Protein AF-A0A811NYD2-F1 (afdb_monomer)

Organism: NCBI:txid422564

InterPro domains:
  IPR045874 Rust resistance kinase Lr10/LRL2.1-2.5-like [PTHR27009] (75-130)

Nearest PDB structures (foldseek):
  2iml-assembly2_B  TM=5.064E-01  e=3.825E+00  Archaeoglobus fulgidus

Secondary structure (DSSP, 8-state):
-HHHHHHHHHHHHHHHHHHHHHHHHSS--------HHHHHHHTTTTTSEEEEETTEEEEPPPP---S------S-HHHHHHHHHHHHHHHT-SSGGGSPPHHHHHHHHHS-GGG-PPPPPPS-----------------------

Foldseek 3Di:
DVVVVVVVVVVVVVLVVLVVVVVVVVPDPPPDDDDPVVVCQQQVNQPAWPDADPVGTDGHGDDPPDDDDDDDDPDSVLSNVLVVQLVQQCPDPDPVSRDDPVVSVVSVVDGSVPGDHRDDPPPPDDDDDDDDDDDDDDDDDDDDD

Sequence (145 aa):
MFTFLAYTYWKTRITIDAVEKFLRMQQMPVPTRYAYTDIIAITSHFREKLGQGGYGSIYKGLSQEDVGGIGEGVDMHELEKKLCIIGLWCIQMKPHDRPMMSEVIEMLEAGVDGIQMPPRPFFCDDEVDGSDSVSSEFDAIEENE

Structure (mmCIF, N/CA/C/O backbone):
data_AF-A0A811NYD2-F1
#
_entry.id   AF-A0A811NYD2-F1
#
loop_
_atom_site.group_PDB
_atom_site.id
_atom_site.type_symbol
_atom_site.label_atom_id
_atom_site.label_alt_id
_atom_site.label_comp_id
_atom_site.label_asym_id
_atom_site.label_entity_id
_atom_site.label_seq_id
_atom_site.pdbx_PDB_ins_code
_atom_site.Cartn_x
_atom_site.Cartn_y
_atom_site.Cartn_z
_atom_site.occupancy
_atom_site.B_iso_or_equiv
_atom_site.auth_seq_id
_atom_site.auth_comp_id
_atom_site.auth_asym_id
_atom_site.auth_atom_id
_atom_site.pdbx_PDB_model_num
ATOM 1 N N . MET A 1 1 ? -3.921 1.045 39.791 1.00 72.31 1 MET A N 1
ATOM 2 C CA . MET A 1 1 ? -4.408 2.144 38.925 1.00 72.31 1 MET A CA 1
ATOM 3 C C . MET A 1 1 ? -3.270 2.800 38.141 1.00 72.31 1 MET A C 1
ATOM 5 O O . MET A 1 1 ? -3.358 2.834 36.925 1.00 72.31 1 MET A O 1
ATOM 9 N N . PHE A 1 2 ? -2.173 3.228 38.781 1.00 74.81 2 PHE A N 1
ATOM 10 C CA . PHE A 1 2 ? -1.017 3.815 38.077 1.00 74.81 2 PHE A CA 1
ATOM 11 C C . PHE A 1 2 ? -0.277 2.852 37.142 1.00 74.81 2 PHE A C 1
ATOM 13 O O . PHE A 1 2 ? 0.114 3.251 36.056 1.00 74.81 2 PHE A O 1
ATOM 20 N N . THR A 1 3 ? -0.146 1.577 37.511 1.00 71.44 3 THR A N 1
ATOM 21 C CA . THR A 1 3 ? 0.435 0.543 36.636 1.00 71.44 3 THR A CA 1
ATOM 22 C C . THR A 1 3 ? -0.440 0.250 35.420 1.00 71.44 3 THR A C 1
ATOM 24 O O . THR A 1 3 ? 0.083 0.037 34.336 1.00 71.44 3 THR A O 1
ATOM 27 N N . PHE A 1 4 ? -1.766 0.299 35.582 1.00 79.31 4 PHE A N 1
ATOM 28 C CA . PHE A 1 4 ? -2.725 0.161 34.485 1.00 79.31 4 PHE A CA 1
ATOM 29 C C . PHE A 1 4 ? -2.644 1.360 33.535 1.00 79.31 4 PHE A C 1
ATOM 31 O O . PHE A 1 4 ? -2.493 1.154 32.341 1.00 79.31 4 PHE A O 1
ATOM 38 N N . LEU A 1 5 ? -2.625 2.593 34.064 1.00 76.06 5 LEU A N 1
ATOM 39 C CA . LEU A 1 5 ? -2.426 3.809 33.266 1.00 76.06 5 LEU A CA 1
ATOM 40 C C . LEU A 1 5 ? -1.070 3.821 32.549 1.00 76.06 5 LEU A C 1
ATOM 42 O O . LEU A 1 5 ? -1.001 4.184 31.380 1.00 76.06 5 LEU A O 1
ATOM 46 N N . ALA A 1 6 ? -0.000 3.412 33.233 1.00 79.25 6 ALA A N 1
ATOM 47 C CA . ALA A 1 6 ? 1.335 3.316 32.653 1.00 79.25 6 ALA A CA 1
ATOM 48 C C . ALA A 1 6 ? 1.395 2.240 31.562 1.00 79.25 6 ALA A C 1
ATOM 50 O O . ALA A 1 6 ? 1.980 2.477 30.513 1.00 79.25 6 ALA A O 1
ATOM 51 N N . TYR A 1 7 ? 0.739 1.095 31.770 1.00 76.12 7 TYR A N 1
ATOM 52 C CA . TYR A 1 7 ? 0.635 0.031 30.775 1.00 76.12 7 TYR A CA 1
ATOM 53 C C . TYR A 1 7 ? -0.176 0.473 29.554 1.00 76.12 7 TYR A C 1
ATOM 55 O O . TYR A 1 7 ? 0.289 0.309 28.431 1.00 76.12 7 TYR A O 1
ATOM 63 N N . THR A 1 8 ? -1.346 1.090 29.746 1.00 73.12 8 THR A N 1
ATOM 64 C CA . THR A 1 8 ? -2.158 1.610 28.637 1.00 73.12 8 THR A CA 1
ATOM 65 C C . THR A 1 8 ? -1.444 2.735 27.900 1.00 73.12 8 THR A C 1
ATOM 67 O O . THR A 1 8 ? -1.499 2.767 26.681 1.00 73.12 8 THR A O 1
ATOM 70 N N . TYR A 1 9 ? -0.730 3.616 28.607 1.00 72.38 9 TYR A N 1
ATOM 71 C CA . TYR A 1 9 ? 0.057 4.697 28.008 1.00 72.38 9 TYR A CA 1
ATOM 72 C C . TYR A 1 9 ? 1.268 4.175 27.227 1.00 72.38 9 TYR A C 1
ATOM 74 O O . TYR A 1 9 ? 1.565 4.650 26.134 1.00 72.38 9 TYR A O 1
ATOM 82 N N . TRP A 1 10 ? 1.977 3.183 27.767 1.00 66.50 10 TRP A N 1
ATOM 83 C CA . TRP A 1 10 ? 3.136 2.606 27.094 1.00 66.50 10 TRP A CA 1
ATOM 84 C C . TRP A 1 10 ? 2.715 1.777 25.878 1.00 66.50 10 TRP A C 1
ATOM 86 O O . TRP A 1 10 ? 3.319 1.904 24.815 1.00 66.50 10 TRP A O 1
ATOM 96 N N . LYS A 1 11 ? 1.620 1.014 25.998 1.00 67.50 11 LYS A N 1
ATOM 97 C CA . LYS A 1 11 ? 1.021 0.252 24.898 1.00 67.50 11 LYS A CA 1
ATOM 98 C C . LYS A 1 11 ? 0.487 1.160 23.788 1.00 67.50 11 LYS A C 1
ATOM 100 O O . LYS A 1 11 ? 0.727 0.869 22.627 1.00 67.50 11 LYS A O 1
ATOM 105 N N . THR A 1 12 ? -0.173 2.277 24.100 1.00 67.38 12 THR A N 1
ATOM 106 C CA . THR A 1 12 ? -0.616 3.223 23.058 1.00 67.38 12 THR A CA 1
ATOM 107 C C . THR A 1 12 ? 0.550 3.977 22.421 1.00 67.38 12 THR A C 1
ATOM 109 O O . THR A 1 12 ? 0.534 4.212 21.214 1.00 67.38 12 THR A O 1
ATOM 112 N N . ARG A 1 13 ? 1.606 4.318 23.176 1.00 72.50 13 ARG A N 1
ATOM 113 C CA . ARG A 1 13 ? 2.814 4.911 22.577 1.00 72.50 13 ARG A CA 1
ATOM 114 C C . ARG A 1 13 ? 3.541 3.958 21.639 1.00 72.50 13 ARG A C 1
ATOM 116 O O . ARG A 1 13 ? 3.979 4.418 20.592 1.00 72.50 13 ARG A O 1
ATOM 123 N N . ILE A 1 14 ? 3.667 2.674 21.986 1.00 70.50 14 ILE A N 1
ATOM 124 C CA . ILE A 1 14 ? 4.389 1.711 21.141 1.00 70.50 14 ILE A CA 1
ATOM 125 C C . ILE A 1 14 ? 3.677 1.506 19.800 1.00 70.50 14 ILE A C 1
ATOM 127 O O . ILE A 1 14 ? 4.329 1.436 18.765 1.00 70.50 14 ILE A O 1
ATOM 131 N N . THR A 1 15 ? 2.339 1.500 19.799 1.00 72.62 15 THR A N 1
ATOM 132 C CA . THR A 1 15 ? 1.554 1.395 18.565 1.00 72.62 15 THR A CA 1
ATOM 133 C C . THR A 1 15 ? 1.671 2.653 17.714 1.00 72.62 15 THR A C 1
ATOM 135 O O . THR A 1 15 ? 1.850 2.541 16.511 1.00 72.62 15 THR A O 1
ATOM 138 N N . ILE A 1 16 ? 1.620 3.848 18.312 1.00 78.38 16 ILE A N 1
ATOM 139 C CA . ILE A 1 16 ? 1.753 5.110 17.564 1.00 78.38 16 ILE A CA 1
ATOM 140 C C . ILE A 1 16 ? 3.145 5.227 16.929 1.00 78.38 16 ILE A C 1
ATOM 142 O O . ILE A 1 16 ? 3.242 5.615 15.771 1.00 78.38 16 ILE A O 1
ATOM 146 N N . ASP A 1 17 ? 4.201 4.845 17.651 1.00 77.62 17 ASP A N 1
ATOM 147 C CA . ASP A 1 17 ? 5.578 4.838 17.141 1.00 77.62 17 ASP A CA 1
ATOM 148 C C . ASP A 1 17 ? 5.750 3.849 15.975 1.00 77.62 17 ASP A C 1
ATOM 150 O O . ASP A 1 17 ? 6.345 4.182 14.950 1.00 77.62 17 ASP A O 1
ATOM 154 N N . ALA A 1 18 ? 5.134 2.665 16.077 1.00 78.38 18 ALA A N 1
ATOM 155 C CA . ALA A 1 18 ? 5.114 1.679 15.001 1.00 78.38 18 ALA A CA 1
ATOM 156 C C . ALA A 1 18 ? 4.346 2.177 13.761 1.00 78.38 18 ALA A C 1
ATOM 158 O O . ALA A 1 18 ? 4.852 2.053 12.647 1.00 78.38 18 ALA A O 1
ATOM 159 N N . VAL A 1 19 ? 3.170 2.798 13.936 1.00 79.25 19 VAL A N 1
ATOM 160 C CA . VAL A 1 19 ? 2.421 3.415 12.826 1.00 79.25 19 VAL A CA 1
ATOM 161 C C . VAL A 1 19 ? 3.212 4.564 12.205 1.00 79.25 19 VAL A C 1
ATOM 163 O O . VAL A 1 19 ? 3.286 4.656 10.986 1.00 79.25 19 VAL A O 1
ATOM 166 N N . GLU A 1 20 ? 3.834 5.435 13.002 1.00 81.44 20 GLU A N 1
ATOM 167 C CA . GLU A 1 20 ? 4.643 6.541 12.484 1.00 81.44 20 GLU A CA 1
ATOM 168 C C . GLU A 1 20 ? 5.843 6.023 11.682 1.00 81.44 20 GLU A C 1
ATOM 170 O O . GLU A 1 20 ? 6.113 6.513 10.584 1.00 81.44 20 GLU A O 1
ATOM 175 N N . LYS A 1 21 ? 6.537 5.002 12.190 1.00 81.19 21 LYS A N 1
ATOM 176 C CA . LYS A 1 21 ? 7.647 4.350 11.494 1.00 81.19 21 LYS A CA 1
ATOM 177 C C . LYS A 1 21 ? 7.190 3.687 10.196 1.00 81.19 21 LYS A C 1
ATOM 179 O O . LYS A 1 21 ? 7.865 3.852 9.182 1.00 81.19 21 LYS A O 1
ATOM 184 N N . PHE A 1 22 ? 6.038 3.014 10.197 1.00 79.62 22 PHE A N 1
ATOM 185 C CA . PHE A 1 22 ? 5.434 2.469 8.983 1.00 79.62 22 PHE A CA 1
ATOM 186 C C . PHE A 1 22 ? 5.087 3.570 7.986 1.00 79.62 22 PHE A C 1
ATOM 188 O O . PHE A 1 22 ? 5.492 3.492 6.836 1.00 79.62 22 PHE A O 1
ATOM 195 N N . LEU A 1 23 ? 4.412 4.639 8.409 1.00 76.38 23 LEU A N 1
ATOM 196 C CA . LEU A 1 23 ? 4.081 5.762 7.531 1.00 76.38 23 LEU A CA 1
ATOM 197 C C . LEU A 1 23 ? 5.339 6.433 6.969 1.00 76.38 23 LEU A C 1
ATOM 199 O O . LEU A 1 23 ? 5.324 6.867 5.825 1.00 76.38 23 LEU A O 1
ATOM 203 N N . ARG A 1 24 ? 6.438 6.490 7.728 1.00 75.19 24 ARG A N 1
ATOM 204 C CA . ARG A 1 24 ? 7.751 6.945 7.237 1.00 75.19 24 ARG A CA 1
ATOM 205 C C . ARG A 1 24 ? 8.408 5.953 6.279 1.00 75.19 24 ARG A C 1
ATOM 207 O O . ARG A 1 24 ? 9.126 6.381 5.388 1.00 75.19 24 ARG A O 1
ATOM 214 N N . MET A 1 25 ? 8.164 4.656 6.438 1.00 71.00 25 MET A N 1
ATOM 215 C CA . MET A 1 25 ? 8.631 3.621 5.514 1.00 71.00 25 MET A CA 1
ATOM 216 C C . MET A 1 25 ? 7.813 3.608 4.211 1.00 71.00 25 MET A C 1
ATOM 218 O O . MET A 1 25 ? 8.371 3.420 3.136 1.00 71.00 25 MET A O 1
ATOM 222 N N . GLN A 1 26 ? 6.505 3.864 4.305 1.00 67.69 26 GLN A N 1
ATOM 223 C CA . GLN A 1 26 ? 5.561 3.998 3.190 1.00 67.69 26 GLN A CA 1
ATOM 224 C C . GLN A 1 26 ? 5.573 5.385 2.547 1.00 67.69 26 GLN A C 1
ATOM 226 O O . GLN A 1 26 ? 4.935 5.574 1.511 1.00 67.69 26 GLN A O 1
ATOM 231 N N . GLN A 1 27 ? 6.257 6.371 3.143 1.00 66.00 27 GLN A N 1
ATOM 232 C CA . GLN A 1 27 ? 6.567 7.627 2.467 1.00 66.00 27 GLN A CA 1
ATOM 233 C C . GLN A 1 27 ? 7.388 7.258 1.240 1.00 66.00 27 GLN A C 1
ATOM 235 O O . GLN A 1 27 ? 8.587 7.006 1.332 1.00 66.00 27 GLN A O 1
ATOM 240 N N . MET A 1 28 ? 6.674 7.145 0.118 1.00 60.72 28 MET A N 1
ATOM 241 C CA . MET A 1 28 ? 7.192 6.600 -1.119 1.00 60.72 28 MET A CA 1
ATOM 242 C C . MET A 1 28 ? 8.505 7.307 -1.440 1.00 60.72 28 MET A C 1
ATOM 244 O O . MET A 1 28 ? 8.485 8.527 -1.654 1.00 60.72 28 MET A O 1
ATOM 248 N N . PRO A 1 29 ? 9.644 6.593 -1.514 1.00 62.31 29 PRO A N 1
ATOM 249 C CA . PRO A 1 29 ? 10.742 7.126 -2.290 1.00 62.31 29 PRO A CA 1
ATOM 250 C C . PRO A 1 29 ? 10.155 7.382 -3.678 1.00 62.31 29 PRO A C 1
ATOM 252 O O . PRO A 1 29 ? 9.481 6.516 -4.240 1.00 62.31 29 PRO A O 1
ATOM 255 N N . VAL A 1 30 ? 10.308 8.610 -4.179 1.00 64.81 30 VAL A N 1
ATOM 256 C CA . VAL A 1 30 ? 9.877 8.993 -5.531 1.00 64.81 30 VAL A CA 1
ATOM 257 C C . VAL A 1 30 ? 10.218 7.841 -6.480 1.00 64.81 30 VAL A C 1
ATOM 259 O O . VAL A 1 30 ? 11.355 7.362 -6.384 1.00 64.81 30 VAL A O 1
ATOM 262 N N . PRO A 1 31 ? 9.278 7.375 -7.339 1.00 76.75 31 PRO A N 1
ATOM 263 C CA . PRO A 1 31 ? 9.511 6.233 -8.212 1.00 76.75 31 PRO A CA 1
ATOM 264 C C . PRO A 1 31 ? 10.906 6.314 -8.813 1.00 76.75 31 PRO A C 1
ATOM 266 O O . PRO A 1 31 ? 11.250 7.308 -9.461 1.00 76.75 31 PRO A O 1
ATOM 269 N N . THR A 1 32 ? 11.742 5.323 -8.500 1.00 77.06 32 THR A N 1
ATOM 270 C CA . THR A 1 32 ? 13.144 5.370 -8.896 1.00 77.06 32 THR A CA 1
ATOM 271 C C . THR A 1 32 ? 13.197 5.378 -10.414 1.00 77.06 32 THR A C 1
ATOM 273 O O . THR A 1 32 ? 12.668 4.488 -11.081 1.00 77.06 32 THR A O 1
ATOM 276 N N . ARG A 1 33 ? 13.790 6.432 -10.973 1.00 85.19 33 ARG A N 1
ATOM 277 C CA . ARG A 1 33 ? 13.960 6.545 -12.415 1.00 85.19 33 ARG A CA 1
ATOM 278 C C . ARG A 1 33 ? 15.144 5.677 -12.818 1.00 85.19 33 ARG A C 1
ATOM 280 O O . ARG A 1 33 ? 16.286 6.079 -12.630 1.00 85.19 33 ARG A O 1
ATOM 287 N N . TYR A 1 34 ? 14.856 4.508 -13.368 1.00 87.38 34 TYR A N 1
ATOM 288 C CA . TYR A 1 34 ? 15.876 3.629 -13.930 1.00 87.38 34 TYR A CA 1
ATOM 289 C C . TYR A 1 34 ? 16.293 4.109 -15.320 1.00 87.38 34 TYR A C 1
ATOM 291 O O . TYR A 1 34 ? 15.452 4.555 -16.110 1.00 87.38 34 TYR A O 1
ATOM 299 N N . ALA A 1 35 ? 17.586 4.013 -15.628 1.00 93.19 35 ALA A N 1
ATOM 300 C CA . ALA A 1 35 ? 18.033 4.123 -17.007 1.00 93.19 35 ALA A CA 1
ATOM 301 C C . ALA A 1 35 ? 17.596 2.872 -17.784 1.00 93.19 35 ALA A C 1
ATOM 303 O O . ALA A 1 35 ? 17.399 1.796 -17.218 1.00 93.19 35 ALA A O 1
ATOM 304 N N . TYR A 1 36 ? 17.457 2.989 -19.104 1.00 92.69 36 TYR A N 1
ATOM 305 C CA . TYR A 1 36 ? 17.042 1.859 -19.941 1.00 92.69 36 TYR A CA 1
ATOM 306 C C . TYR A 1 36 ? 18.022 0.675 -19.866 1.00 92.69 36 TYR A C 1
ATOM 308 O O . TYR A 1 36 ? 17.601 -0.480 -19.872 1.00 92.69 36 TYR A O 1
ATOM 316 N N . THR A 1 37 ? 19.316 0.962 -19.706 1.00 93.31 37 THR A N 1
ATOM 317 C CA . THR A 1 37 ? 20.373 -0.034 -19.473 1.00 93.31 37 THR A CA 1
ATOM 318 C C . THR A 1 37 ? 20.116 -0.867 -18.223 1.00 93.31 37 THR A C 1
ATOM 320 O O . THR A 1 37 ? 20.276 -2.085 -18.255 1.00 93.31 37 THR A O 1
ATOM 323 N N . ASP A 1 38 ? 19.654 -0.228 -17.148 1.00 94.00 38 ASP A N 1
ATOM 324 C CA . ASP A 1 38 ? 19.367 -0.896 -15.881 1.00 94.00 38 ASP A CA 1
ATOM 325 C C . ASP A 1 38 ? 18.151 -1.808 -16.039 1.00 94.00 38 ASP A C 1
ATOM 327 O O . ASP A 1 38 ? 18.180 -2.959 -15.615 1.00 94.00 38 ASP A O 1
ATOM 331 N N . ILE A 1 39 ? 17.106 -1.322 -16.723 1.00 92.75 39 ILE A N 1
ATOM 332 C CA . ILE A 1 39 ? 15.879 -2.085 -16.995 1.00 92.75 39 ILE A CA 1
ATOM 333 C C . ILE A 1 39 ? 16.187 -3.316 -17.857 1.00 92.75 39 ILE A C 1
ATOM 335 O O . ILE A 1 39 ? 15.687 -4.410 -17.593 1.00 92.75 39 ILE A O 1
ATOM 339 N N . ILE A 1 40 ? 17.038 -3.171 -18.873 1.00 93.12 40 ILE A N 1
ATOM 340 C CA . ILE A 1 40 ? 17.505 -4.299 -19.683 1.00 93.12 40 ILE A CA 1
ATOM 341 C C . ILE A 1 40 ? 18.262 -5.311 -18.821 1.00 93.12 40 ILE A C 1
ATOM 343 O O . ILE A 1 40 ? 18.003 -6.511 -18.930 1.00 93.12 40 ILE A O 1
ATOM 347 N N . ALA A 1 41 ? 19.179 -4.844 -17.972 1.00 94.00 41 ALA A N 1
ATOM 348 C CA . ALA A 1 41 ? 19.993 -5.715 -17.136 1.00 94.00 41 ALA A CA 1
ATOM 349 C C . ALA A 1 41 ? 19.125 -6.519 -16.157 1.00 94.00 41 ALA A C 1
ATOM 351 O O . ALA A 1 41 ? 19.237 -7.744 -16.101 1.00 94.00 41 ALA A O 1
ATOM 352 N N . ILE A 1 42 ? 18.198 -5.862 -15.451 1.00 93.19 42 ILE A N 1
ATOM 353 C CA . ILE A 1 42 ? 17.314 -6.539 -14.492 1.00 93.19 42 ILE A CA 1
ATOM 354 C C . ILE A 1 42 ? 16.318 -7.475 -15.185 1.00 93.19 42 ILE A C 1
ATOM 356 O O . ILE A 1 42 ? 15.989 -8.508 -14.618 1.00 93.19 42 ILE A O 1
ATOM 360 N N . THR A 1 43 ? 15.858 -7.175 -16.405 1.00 95.00 43 THR A N 1
ATOM 361 C CA . THR A 1 43 ? 14.910 -8.037 -17.146 1.00 95.00 43 THR A CA 1
ATOM 362 C C . THR A 1 43 ? 15.589 -9.090 -18.021 1.00 95.00 43 THR A C 1
ATOM 364 O O . THR A 1 43 ? 14.914 -9.808 -18.764 1.00 95.00 43 THR A O 1
ATOM 367 N N . SER A 1 44 ? 16.923 -9.193 -17.969 1.00 91.31 44 SER A N 1
ATOM 368 C CA . SER A 1 44 ? 17.703 -10.072 -18.848 1.00 91.31 44 SER A CA 1
ATOM 369 C C . SER A 1 44 ? 17.352 -9.872 -20.329 1.00 91.31 44 SER A C 1
ATOM 371 O O . SER A 1 44 ? 17.112 -10.841 -21.054 1.00 91.31 44 SER A O 1
ATOM 373 N N . HIS A 1 45 ? 17.301 -8.608 -20.763 1.00 94.44 45 HIS A N 1
ATOM 374 C CA . HIS A 1 45 ? 16.845 -8.182 -22.091 1.00 94.44 45 HIS A CA 1
ATOM 375 C C . HIS A 1 45 ? 15.394 -8.594 -22.401 1.00 94.44 45 HIS A C 1
ATOM 377 O O . HIS A 1 45 ? 15.110 -9.083 -23.492 1.00 94.44 45 HIS A O 1
ATOM 383 N N . PHE A 1 46 ? 14.473 -8.408 -21.448 1.00 93.75 46 PHE A N 1
ATOM 384 C CA . PHE A 1 46 ? 13.040 -8.699 -21.614 1.00 93.75 46 PHE A CA 1
ATOM 385 C C . PHE A 1 46 ? 12.729 -10.146 -22.050 1.00 93.75 46 PHE A C 1
ATOM 387 O O . PHE A 1 46 ? 11.778 -10.403 -22.786 1.00 93.75 46 PHE A O 1
ATOM 394 N N . ARG A 1 47 ? 13.533 -11.117 -21.598 1.00 90.62 47 ARG A N 1
ATOM 395 C CA . ARG A 1 47 ? 13.457 -12.512 -22.067 1.00 90.62 47 ARG A CA 1
ATOM 396 C C . ARG A 1 47 ? 12.200 -13.253 -21.611 1.00 90.62 47 ARG A C 1
ATOM 398 O O . ARG A 1 47 ? 11.663 -14.059 -22.365 1.00 90.62 47 ARG A O 1
ATOM 405 N N . GLU A 1 48 ? 11.763 -13.029 -20.374 1.00 91.31 48 GLU A N 1
ATOM 406 C CA . GLU A 1 48 ? 10.657 -13.772 -19.759 1.00 91.31 48 GLU A CA 1
ATOM 407 C C . GLU A 1 48 ? 9.444 -12.854 -19.586 1.00 91.31 48 GLU A C 1
ATOM 409 O O . GLU A 1 48 ? 9.388 -12.034 -18.666 1.00 91.31 48 GLU A O 1
ATOM 414 N N . LYS A 1 49 ? 8.474 -12.981 -20.497 1.00 92.94 49 LYS A N 1
ATOM 415 C CA . LYS A 1 49 ? 7.203 -12.256 -20.439 1.00 92.94 49 LYS A CA 1
ATOM 416 C C . LYS A 1 49 ? 6.240 -12.974 -19.497 1.00 92.94 49 LYS A C 1
ATOM 418 O O . LYS A 1 49 ? 5.960 -14.154 -19.675 1.00 92.94 49 LYS A O 1
ATOM 423 N N . LEU A 1 50 ? 5.718 -12.236 -18.526 1.00 92.94 50 LEU A N 1
ATOM 424 C CA . LEU A 1 50 ? 4.777 -12.729 -17.521 1.00 92.94 50 LEU A CA 1
ATOM 425 C C . LEU A 1 50 ? 3.317 -12.465 -17.908 1.00 92.94 50 LEU A C 1
ATOM 427 O O . LEU A 1 50 ? 2.436 -13.218 -17.511 1.00 92.94 50 LEU A O 1
ATOM 431 N N . GLY A 1 51 ? 3.049 -11.405 -18.675 1.00 90.56 51 GLY A N 1
ATOM 432 C CA . GLY A 1 51 ? 1.689 -11.050 -19.080 1.00 90.56 51 GLY A CA 1
ATOM 433 C C . GLY A 1 51 ? 1.617 -9.814 -19.970 1.00 90.56 51 GLY A C 1
ATOM 434 O O . GLY A 1 51 ? 2.631 -9.175 -20.263 1.00 90.56 51 GLY A O 1
ATOM 435 N N . GLN A 1 52 ? 0.409 -9.481 -20.420 1.00 93.38 52 GLN A N 1
ATOM 436 C CA . GLN A 1 52 ? 0.116 -8.294 -21.222 1.00 93.38 52 GLN A CA 1
ATOM 437 C C . GLN A 1 52 ? -1.291 -7.782 -20.905 1.00 93.38 52 GLN A C 1
ATOM 439 O O . GLN A 1 52 ? -2.204 -8.577 -20.718 1.00 93.38 52 GLN A O 1
ATOM 444 N N . GLY A 1 53 ? -1.460 -6.462 -20.872 1.00 87.75 53 GLY A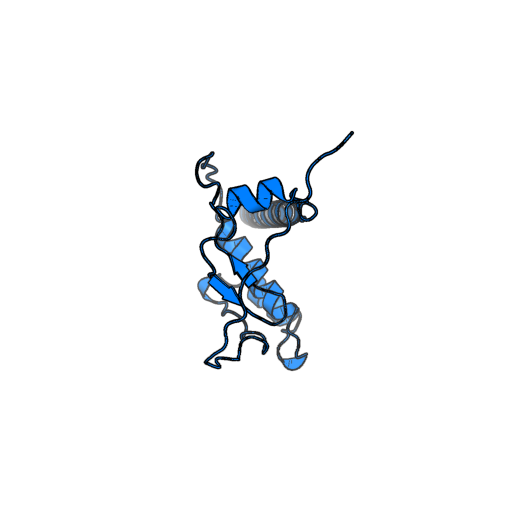 N 1
ATOM 445 C CA . GLY A 1 53 ? -2.760 -5.807 -20.729 1.00 87.75 53 GLY A CA 1
ATOM 446 C C . GLY A 1 53 ? -2.760 -4.411 -21.351 1.00 87.75 53 GLY A C 1
ATOM 447 O O . GLY A 1 53 ? -1.800 -4.022 -22.019 1.00 87.75 53 GLY A O 1
ATOM 448 N N . GLY A 1 54 ? -3.809 -3.623 -21.097 1.00 90.12 54 GLY A N 1
ATOM 449 C CA . GLY A 1 54 ? -3.953 -2.262 -21.644 1.00 90.12 54 GLY A CA 1
ATOM 450 C C . GLY A 1 54 ? -2.838 -1.279 -21.251 1.00 90.12 54 GLY A C 1
ATOM 451 O O . GLY A 1 54 ? -2.663 -0.254 -21.901 1.00 90.12 54 GLY A O 1
ATOM 452 N N . TYR A 1 55 ? -2.052 -1.609 -20.224 1.00 84.19 55 TYR A N 1
ATOM 453 C CA . TYR A 1 55 ? -0.928 -0.806 -19.731 1.00 84.19 55 TYR A CA 1
ATOM 454 C C . TYR A 1 55 ? 0.447 -1.293 -20.220 1.00 84.19 55 TYR A C 1
ATOM 456 O O . TYR A 1 55 ? 1.468 -0.746 -19.810 1.00 84.19 55 TYR A O 1
ATOM 464 N N . GLY A 1 56 ? 0.494 -2.307 -21.092 1.00 89.94 56 GLY A N 1
ATOM 465 C CA . GLY A 1 56 ? 1.728 -2.818 -21.693 1.00 89.94 56 GLY A CA 1
ATOM 466 C C . GLY A 1 56 ? 2.026 -4.283 -21.368 1.00 89.94 56 GLY A C 1
ATOM 467 O O . GLY A 1 56 ? 1.159 -5.042 -20.936 1.00 89.94 56 GLY A O 1
ATOM 468 N N . SER A 1 57 ? 3.271 -4.690 -21.633 1.00 92.00 57 SER A N 1
ATOM 469 C CA . SER A 1 57 ? 3.777 -6.044 -21.367 1.00 92.00 57 SER A CA 1
ATOM 470 C C . SER A 1 57 ? 4.573 -6.082 -20.065 1.00 92.00 57 SER A C 1
ATOM 472 O O . SER A 1 57 ? 5.370 -5.186 -19.794 1.00 92.00 57 SER A O 1
ATOM 474 N N . ILE A 1 58 ? 4.374 -7.139 -19.283 1.00 94.69 58 ILE A N 1
ATOM 475 C CA . ILE A 1 58 ? 5.034 -7.359 -17.996 1.00 94.69 58 ILE A CA 1
ATOM 476 C C . ILE A 1 58 ? 6.129 -8.402 -18.194 1.00 94.69 58 ILE A C 1
ATOM 478 O O . ILE A 1 58 ? 5.869 -9.471 -18.746 1.00 94.69 58 ILE A O 1
ATOM 482 N N . TYR A 1 59 ? 7.334 -8.103 -17.712 1.00 94.50 59 TYR A N 1
ATOM 483 C CA . TYR A 1 59 ? 8.496 -8.986 -17.790 1.00 94.50 59 TYR A CA 1
ATOM 484 C C . TYR A 1 59 ? 9.052 -9.267 -16.401 1.00 94.50 59 TYR A C 1
ATOM 486 O O . TYR A 1 59 ? 8.959 -8.432 -15.500 1.00 94.50 59 TYR A O 1
ATOM 494 N N . LYS A 1 60 ? 9.645 -10.445 -16.235 1.00 94.00 60 LYS A N 1
ATOM 495 C CA . LYS A 1 60 ? 10.297 -10.826 -14.987 1.00 94.00 60 LYS A CA 1
ATOM 496 C C . LYS A 1 60 ? 11.622 -10.090 -14.825 1.00 94.00 60 LYS A C 1
ATOM 498 O O . LYS A 1 60 ? 12.422 -10.037 -15.757 1.00 94.00 60 LYS A O 1
ATOM 503 N N . GLY A 1 61 ? 11.841 -9.550 -13.630 1.00 92.25 61 GLY A N 1
ATOM 504 C CA . GLY A 1 61 ? 13.110 -8.966 -13.210 1.00 92.25 61 GLY A CA 1
ATOM 505 C C . GLY A 1 61 ? 13.891 -9.900 -12.285 1.00 92.25 61 GLY A C 1
ATOM 506 O O . GLY A 1 61 ? 13.311 -10.767 -11.633 1.00 92.25 61 GLY A O 1
ATOM 507 N N . LEU A 1 62 ? 15.203 -9.703 -12.209 1.00 85.81 62 LEU A N 1
ATOM 508 C CA . LEU A 1 62 ? 16.066 -10.283 -11.184 1.00 85.81 62 LEU A CA 1
ATOM 509 C C . LEU A 1 62 ? 15.850 -9.518 -9.867 1.00 85.81 62 LEU A C 1
ATOM 511 O O . LEU A 1 62 ? 15.969 -8.292 -9.841 1.00 85.81 62 LEU A O 1
ATOM 515 N N . SER A 1 63 ? 15.498 -10.216 -8.785 1.00 68.31 63 SER A N 1
ATOM 516 C CA . SER A 1 63 ? 15.304 -9.615 -7.462 1.00 68.31 63 SER A CA 1
ATOM 517 C C . SER A 1 63 ? 16.641 -9.458 -6.733 1.00 68.31 63 SER A C 1
ATOM 519 O O . SER A 1 63 ? 17.481 -10.355 -6.727 1.00 68.31 63 SER A O 1
ATOM 521 N N . GLN A 1 64 ? 16.844 -8.306 -6.093 1.00 57.38 64 GLN A N 1
ATOM 522 C CA . GLN A 1 64 ? 17.978 -8.054 -5.203 1.00 57.38 64 GLN A CA 1
ATOM 523 C C . GLN A 1 64 ? 17.685 -8.652 -3.815 1.00 57.38 64 GLN A C 1
ATOM 525 O O . GLN A 1 64 ? 17.561 -7.942 -2.822 1.00 57.38 64 GLN A O 1
ATOM 530 N N . GLU A 1 65 ? 17.513 -9.967 -3.752 1.00 58.25 65 GLU A N 1
ATOM 531 C CA . GLU A 1 65 ? 17.395 -10.732 -2.510 1.00 58.25 65 GLU A CA 1
ATOM 532 C C . GLU A 1 65 ? 18.780 -11.275 -2.151 1.00 58.25 65 GLU A C 1
ATOM 534 O O . GLU A 1 65 ? 19.067 -12.407 -2.494 1.00 58.25 65 GLU A O 1
ATOM 539 N N . ASP A 1 66 ? 19.668 -10.456 -1.566 1.00 45.66 66 ASP A N 1
ATOM 540 C CA . ASP 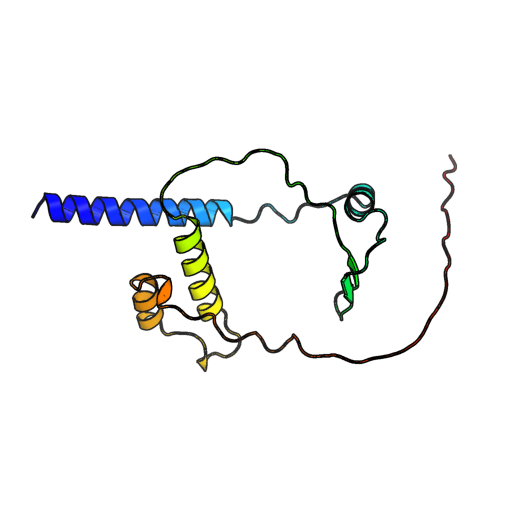A 1 66 ? 20.856 -10.947 -0.825 1.00 45.66 66 ASP A CA 1
ATOM 541 C C . ASP A 1 66 ? 21.667 -9.823 -0.143 1.00 45.66 66 ASP A C 1
ATOM 543 O O . ASP A 1 66 ? 22.896 -9.843 -0.100 1.00 45.66 66 ASP A O 1
ATOM 547 N N . VAL A 1 67 ? 21.011 -8.812 0.442 1.00 49.06 67 VAL A N 1
ATOM 548 C CA . VAL A 1 67 ? 21.692 -7.937 1.416 1.00 49.06 67 VAL A CA 1
ATOM 549 C C . VAL A 1 67 ? 20.772 -7.610 2.593 1.00 49.06 67 VAL A C 1
ATOM 551 O O . VAL A 1 67 ? 20.015 -6.647 2.565 1.00 49.06 67 VAL A O 1
ATOM 554 N N . GLY A 1 68 ? 20.920 -8.397 3.662 1.00 38.00 68 GLY A N 1
ATOM 555 C CA . GLY A 1 68 ? 20.808 -7.907 5.040 1.00 38.00 68 GLY A CA 1
ATOM 556 C C . GLY A 1 68 ? 19.426 -7.946 5.690 1.00 38.00 68 GLY A C 1
ATOM 557 O O . GLY A 1 68 ? 18.804 -6.909 5.899 1.00 38.00 68 GLY A O 1
ATOM 558 N N . GLY A 1 69 ? 19.008 -9.131 6.138 1.00 52.97 69 GLY A N 1
ATOM 559 C CA . GLY A 1 69 ? 18.055 -9.248 7.238 1.00 52.97 69 GLY A CA 1
ATOM 560 C C . GLY A 1 69 ? 18.729 -9.013 8.596 1.00 52.97 69 GLY A C 1
ATOM 561 O O . GLY A 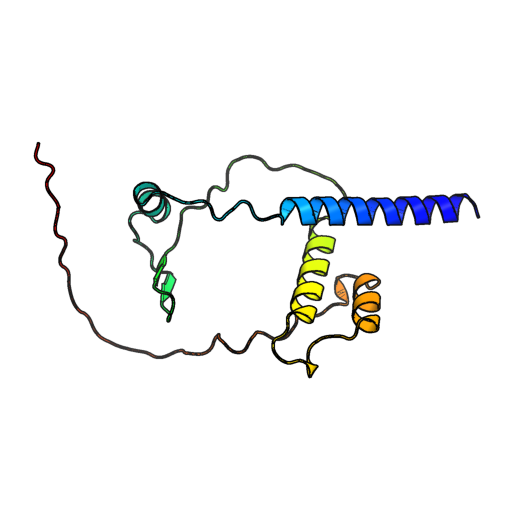1 69 ? 19.873 -9.412 8.800 1.00 52.97 69 GLY A O 1
ATOM 562 N N . ILE A 1 70 ? 18.002 -8.369 9.511 1.00 53.03 70 ILE A N 1
ATOM 563 C CA . ILE A 1 70 ? 17.665 -8.799 10.887 1.00 53.03 70 ILE A CA 1
ATOM 564 C C . ILE A 1 70 ? 17.279 -7.535 11.673 1.00 53.03 70 ILE A C 1
ATOM 566 O O . ILE A 1 70 ? 18.106 -6.671 11.955 1.00 53.03 70 ILE A O 1
ATOM 570 N N . GLY A 1 71 ? 16.003 -7.447 12.044 1.00 43.03 71 GLY A N 1
ATOM 571 C CA . GLY A 1 71 ? 15.469 -6.440 12.953 1.00 43.03 71 GLY A CA 1
ATOM 572 C C . GLY A 1 71 ? 14.316 -7.043 13.741 1.00 43.03 71 GLY A C 1
ATOM 573 O O . GLY A 1 71 ? 13.166 -6.957 13.330 1.00 43.03 71 GLY A O 1
ATOM 574 N N . GLU A 1 72 ? 14.648 -7.712 14.840 1.00 51.00 72 GLU A N 1
ATOM 575 C CA . GLU A 1 72 ? 13.704 -8.243 15.821 1.00 51.00 72 GLU A CA 1
ATOM 576 C C . GLU A 1 72 ? 13.057 -7.071 16.584 1.00 51.00 72 GLU A C 1
ATOM 578 O O . GLU A 1 72 ? 13.759 -6.226 17.144 1.00 51.00 72 GLU A O 1
ATOM 583 N N . GLY A 1 73 ? 11.725 -6.981 16.591 1.00 45.62 73 GLY A N 1
ATOM 584 C CA . GLY A 1 73 ? 11.010 -5.944 17.337 1.00 45.62 73 GLY A CA 1
ATOM 585 C C . GLY A 1 73 ? 9.532 -5.862 16.972 1.00 45.62 73 GLY A C 1
ATOM 586 O O . GLY A 1 73 ? 9.205 -5.358 15.907 1.00 45.62 73 GLY A O 1
ATOM 587 N N . VAL A 1 74 ? 8.680 -6.366 17.874 1.00 50.06 74 VAL A N 1
ATOM 588 C CA . VAL A 1 74 ? 7.209 -6.221 17.949 1.00 50.06 74 VAL A CA 1
ATOM 589 C C . VAL A 1 74 ? 6.503 -6.112 16.596 1.00 50.06 74 VAL A C 1
ATOM 591 O O . VAL A 1 74 ? 6.352 -5.020 16.068 1.00 50.06 74 VAL A O 1
ATOM 594 N N . ASP A 1 75 ? 6.047 -7.256 16.094 1.00 62.34 75 ASP A N 1
ATOM 595 C CA . ASP A 1 75 ? 4.947 -7.453 15.143 1.00 62.34 75 ASP A CA 1
ATOM 596 C C . ASP A 1 75 ? 4.538 -6.264 14.242 1.00 62.34 75 ASP A C 1
ATOM 598 O O . ASP A 1 75 ? 3.389 -5.817 14.193 1.00 62.34 75 ASP A O 1
ATOM 602 N N . MET A 1 76 ? 5.523 -5.715 13.531 1.00 60.59 76 MET A N 1
ATOM 603 C CA . MET A 1 76 ? 5.322 -4.631 12.576 1.00 60.59 76 MET A CA 1
ATOM 604 C C . MET A 1 76 ? 4.491 -5.156 11.400 1.00 60.59 76 MET A C 1
ATOM 606 O O . MET A 1 76 ? 3.529 -4.520 10.999 1.00 60.59 76 MET A O 1
ATOM 610 N N . HIS A 1 77 ? 4.772 -6.377 10.938 1.00 71.50 77 HIS A N 1
ATOM 611 C CA . HIS A 1 77 ? 4.111 -6.989 9.786 1.00 71.50 77 HIS A CA 1
ATOM 612 C C . HIS A 1 77 ? 2.591 -7.164 9.970 1.00 71.50 77 HIS A C 1
ATOM 614 O O . HIS A 1 77 ? 1.827 -7.018 9.016 1.00 71.50 77 HIS A O 1
ATOM 620 N N . GLU A 1 78 ? 2.115 -7.446 11.182 1.00 77.50 78 GLU A N 1
ATOM 621 C CA . GLU A 1 78 ? 0.687 -7.613 11.459 1.00 77.50 78 GLU A CA 1
ATOM 622 C C . GLU A 1 78 ? -0.043 -6.268 11.568 1.00 77.50 78 GLU A C 1
ATOM 624 O O . GLU A 1 78 ? -1.113 -6.105 10.977 1.00 77.50 78 GLU A O 1
ATOM 629 N N . LEU A 1 79 ? 0.563 -5.261 12.214 1.00 77.81 79 LEU A N 1
ATOM 630 C CA . LEU A 1 79 ? 0.046 -3.887 12.224 1.00 77.81 79 LEU A CA 1
ATOM 631 C C . LEU A 1 79 ? 0.012 -3.288 10.811 1.00 77.81 79 LEU A C 1
ATOM 633 O O . LEU A 1 79 ? -0.975 -2.664 10.430 1.00 77.81 79 LEU A O 1
ATOM 637 N N . GLU A 1 80 ? 1.059 -3.507 10.020 1.00 77.50 80 GLU A N 1
ATOM 638 C CA . GLU A 1 80 ? 1.149 -3.079 8.623 1.00 77.50 80 GLU A CA 1
ATOM 639 C C . GLU A 1 80 ? 0.065 -3.730 7.771 1.00 77.50 80 GLU A C 1
ATOM 641 O O . GLU A 1 80 ? -0.717 -3.038 7.117 1.00 77.50 80 GLU A O 1
ATOM 646 N N . LYS A 1 81 ? -0.047 -5.061 7.831 1.00 80.06 81 LYS A N 1
ATOM 647 C CA . LYS A 1 81 ? -1.089 -5.815 7.127 1.00 80.06 81 LYS A CA 1
ATOM 648 C C . LYS A 1 81 ? -2.483 -5.326 7.522 1.00 80.06 81 LYS A C 1
ATOM 650 O O . LYS A 1 81 ? -3.333 -5.132 6.654 1.00 80.06 81 LYS A O 1
ATOM 655 N N . LYS A 1 82 ? -2.706 -5.066 8.811 1.00 84.19 82 LYS A N 1
ATOM 656 C CA . LYS A 1 82 ? -3.962 -4.533 9.342 1.00 84.19 82 LYS A CA 1
ATOM 657 C C . LYS A 1 82 ? -4.286 -3.147 8.788 1.00 84.19 82 LYS A C 1
ATOM 659 O O . LYS A 1 82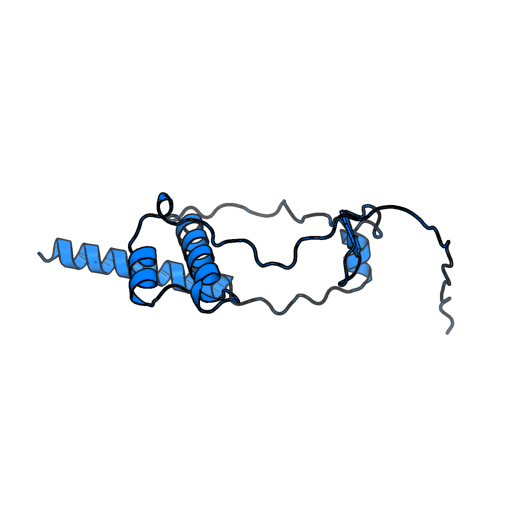 ? -5.393 -2.929 8.297 1.00 84.19 82 LYS A O 1
ATOM 664 N N . LEU A 1 83 ? -3.330 -2.222 8.841 1.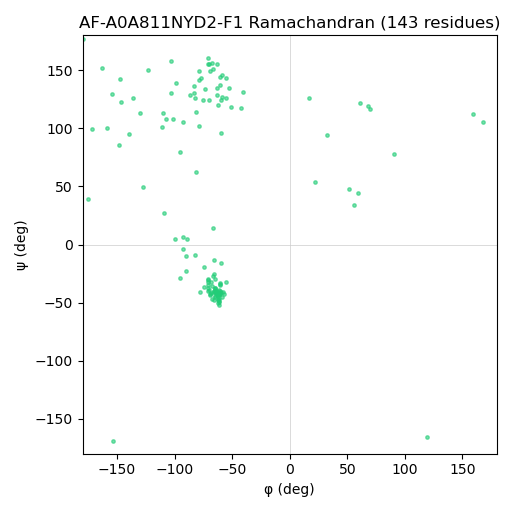00 84.12 83 LEU A N 1
ATOM 665 C CA . LEU A 1 83 ? -3.488 -0.871 8.305 1.00 84.12 83 LEU A CA 1
ATOM 666 C C . LEU A 1 83 ? -3.737 -0.889 6.796 1.00 84.12 83 LEU A C 1
ATOM 668 O O . LEU A 1 83 ? -4.584 -0.139 6.320 1.00 84.12 83 LEU A O 1
ATOM 672 N N . CYS A 1 84 ? -3.064 -1.772 6.056 1.00 84.81 84 CYS A N 1
ATOM 673 C CA . CYS A 1 84 ? -3.292 -1.964 4.627 1.00 84.81 84 CYS A CA 1
ATOM 674 C C . CYS A 1 84 ? -4.712 -2.458 4.335 1.00 84.81 84 CYS A C 1
ATOM 676 O O . CYS A 1 84 ? -5.376 -1.893 3.473 1.00 84.81 84 CYS A O 1
ATOM 678 N N . ILE A 1 85 ? -5.212 -3.465 5.060 1.00 86.06 85 ILE A N 1
ATOM 679 C CA . ILE A 1 85 ? -6.578 -3.977 4.866 1.00 86.06 85 ILE A CA 1
ATOM 680 C C . ILE A 1 85 ? -7.609 -2.881 5.156 1.00 86.06 85 ILE A C 1
ATOM 682 O O . ILE A 1 85 ? -8.486 -2.634 4.331 1.00 86.06 85 ILE A O 1
ATOM 686 N N . ILE A 1 86 ? -7.480 -2.175 6.283 1.00 88.25 86 ILE A N 1
ATOM 687 C CA . ILE A 1 86 ? -8.379 -1.068 6.645 1.00 88.25 86 ILE A CA 1
ATOM 688 C C . ILE A 1 86 ? -8.298 0.059 5.605 1.00 88.25 86 ILE A C 1
ATOM 690 O O . ILE A 1 86 ? -9.323 0.571 5.161 1.00 88.25 86 ILE A O 1
ATOM 694 N N . GLY A 1 87 ? -7.090 0.407 5.156 1.00 87.31 87 GLY A N 1
ATOM 695 C CA . GLY A 1 87 ? -6.872 1.385 4.093 1.00 87.31 87 GLY A CA 1
ATOM 696 C C . GLY A 1 87 ? -7.556 0.987 2.784 1.00 87.31 87 GLY A C 1
ATOM 697 O O . GLY A 1 87 ? -8.251 1.808 2.188 1.00 87.31 87 GLY A O 1
ATOM 698 N N . LEU A 1 88 ? -7.432 -0.281 2.378 1.00 86.62 88 LEU A N 1
ATOM 699 C CA . LEU A 1 88 ? -8.098 -0.837 1.198 1.00 86.62 88 LEU A CA 1
ATOM 700 C C . LEU A 1 88 ? -9.628 -0.761 1.316 1.00 86.62 88 LEU A C 1
ATOM 702 O O . LEU A 1 88 ? -10.289 -0.406 0.342 1.00 86.62 88 LEU A O 1
ATOM 706 N N . TRP A 1 89 ? -10.192 -1.021 2.501 1.00 86.44 89 TRP A N 1
ATOM 707 C CA . TRP A 1 89 ? -11.626 -0.852 2.761 1.00 86.44 89 TRP A CA 1
ATOM 708 C C . TRP A 1 89 ? -12.079 0.612 2.614 1.00 86.44 89 TRP A C 1
ATOM 710 O O . TRP A 1 89 ? -13.137 0.877 2.042 1.00 86.44 89 TRP A O 1
ATOM 720 N N . CYS A 1 90 ? -11.272 1.572 3.070 1.00 88.19 90 CYS A N 1
ATOM 721 C CA . CYS A 1 90 ? -11.596 3.000 3.005 1.00 88.19 90 CYS A CA 1
ATOM 722 C C . CYS A 1 90 ? -11.553 3.586 1.581 1.00 88.19 90 CYS A C 1
ATOM 724 O O . CYS A 1 90 ? -12.291 4.530 1.287 1.00 88.19 90 CYS A O 1
ATOM 726 N N . ILE A 1 91 ? -10.712 3.048 0.690 1.00 85.81 91 ILE A N 1
ATOM 727 C CA . ILE A 1 91 ? -10.538 3.566 -0.682 1.00 85.81 91 ILE A CA 1
ATOM 728 C C . ILE A 1 91 ? -11.437 2.893 -1.727 1.00 85.81 91 ILE A C 1
ATOM 730 O O . ILE A 1 91 ? -11.290 3.164 -2.919 1.00 85.81 91 ILE A O 1
ATOM 734 N N . GLN A 1 92 ? -12.369 2.025 -1.320 1.00 83.44 92 GLN A N 1
ATOM 735 C CA . GLN A 1 92 ? -13.228 1.302 -2.260 1.00 83.44 92 GLN A CA 1
ATOM 736 C C . GLN A 1 92 ? -13.992 2.241 -3.206 1.00 83.44 92 GLN A C 1
ATOM 738 O O . GLN A 1 92 ? -14.438 3.327 -2.832 1.00 83.44 92 GLN A O 1
ATOM 743 N N . MET A 1 93 ? -14.157 1.830 -4.463 1.00 77.31 93 MET A N 1
ATOM 744 C CA . MET A 1 93 ? -14.760 2.675 -5.504 1.00 77.31 93 MET A CA 1
ATOM 745 C C . MET A 1 93 ? -16.265 2.875 -5.308 1.00 77.31 93 MET A C 1
ATOM 747 O O . MET A 1 93 ? -16.793 3.940 -5.627 1.00 77.31 93 MET A O 1
ATOM 751 N N . LYS A 1 94 ? -16.960 1.875 -4.757 1.00 77.25 94 LYS A N 1
ATOM 752 C CA . LYS A 1 94 ? -18.380 1.984 -4.427 1.00 77.25 94 LYS A CA 1
ATOM 753 C C . LYS A 1 94 ? -18.530 2.584 -3.025 1.00 77.25 94 LYS A C 1
ATOM 755 O O . LYS A 1 94 ? -17.932 2.071 -2.083 1.00 77.25 94 LYS A O 1
ATOM 760 N N . PRO A 1 95 ? -19.346 3.637 -2.854 1.00 78.38 95 PRO A N 1
ATOM 761 C CA . PRO A 1 95 ? -19.506 4.302 -1.561 1.00 78.38 95 PRO A CA 1
ATOM 762 C C . PRO A 1 95 ? -20.169 3.408 -0.507 1.00 78.38 95 PRO A C 1
ATOM 764 O O . PRO A 1 95 ? -19.933 3.609 0.676 1.00 78.38 95 PRO A O 1
ATOM 767 N N . HIS A 1 96 ? -20.965 2.423 -0.931 1.00 81.50 96 HIS A N 1
ATOM 768 C CA . HIS A 1 96 ? -21.629 1.470 -0.037 1.00 81.50 96 HIS A CA 1
ATOM 769 C C . HIS A 1 96 ? -20.687 0.417 0.548 1.00 81.50 96 HIS A C 1
ATOM 771 O O . HIS A 1 96 ? -21.020 -0.171 1.569 1.00 81.50 96 HIS A O 1
ATOM 777 N N . ASP A 1 97 ? -19.524 0.202 -0.071 1.00 83.56 97 ASP A N 1
ATOM 778 C CA . ASP A 1 97 ? -18.561 -0.793 0.401 1.00 83.56 97 ASP A CA 1
ATOM 779 C C . ASP A 1 97 ? -17.519 -0.171 1.351 1.00 83.56 97 ASP A C 1
ATOM 781 O O . ASP A 1 97 ? -16.663 -0.867 1.895 1.00 83.56 97 ASP A O 1
ATOM 785 N N . ARG A 1 98 ? -17.572 1.152 1.557 1.00 86.44 98 ARG A N 1
ATOM 786 C CA . ARG A 1 98 ? -16.696 1.857 2.495 1.00 86.44 98 ARG A CA 1
ATOM 787 C C . ARG A 1 98 ? -17.271 1.752 3.907 1.00 86.44 98 ARG A C 1
ATOM 789 O O . ARG A 1 98 ? -18.438 2.098 4.093 1.00 86.44 98 ARG A O 1
ATOM 796 N N . PRO A 1 99 ? -16.466 1.359 4.903 1.00 89.19 99 PRO A N 1
ATOM 797 C CA . PRO A 1 99 ? -16.924 1.307 6.280 1.00 89.19 99 PRO A CA 1
ATOM 798 C C . PRO A 1 99 ? -17.164 2.714 6.833 1.00 89.19 99 PRO A C 1
ATOM 800 O O . PRO A 1 99 ? -16.480 3.681 6.476 1.00 89.19 99 PRO A O 1
ATOM 803 N N . MET A 1 100 ? -18.118 2.830 7.750 1.00 90.00 100 MET A N 1
ATOM 804 C CA . MET A 1 100 ? -18.276 4.033 8.555 1.00 90.00 100 MET A CA 1
ATOM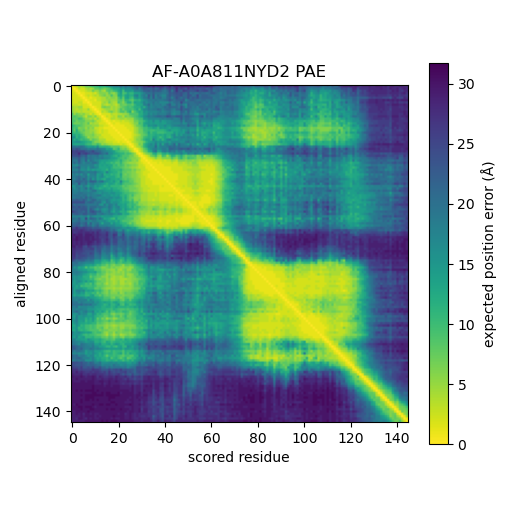 805 C C . MET A 1 100 ? -17.090 4.195 9.510 1.00 90.00 100 MET A C 1
ATOM 807 O O . MET A 1 100 ? -16.463 3.225 9.928 1.00 90.00 100 MET A O 1
ATOM 811 N N . MET A 1 101 ? -16.824 5.426 9.955 1.00 86.69 101 MET A N 1
ATOM 812 C CA . MET A 1 101 ? -15.736 5.694 10.907 1.00 86.69 101 MET A CA 1
ATOM 813 C C . MET A 1 101 ? -15.821 4.862 12.197 1.00 86.69 101 MET A C 1
ATOM 815 O O . MET A 1 101 ? -14.786 4.498 12.744 1.00 86.69 101 MET A O 1
ATOM 819 N N . SER A 1 102 ? -17.025 4.535 12.675 1.00 89.69 102 SER A N 1
ATOM 820 C CA . SER A 1 102 ? -17.218 3.652 13.834 1.00 89.69 102 SER A CA 1
ATOM 821 C C . SER A 1 102 ? -16.732 2.225 13.576 1.00 89.69 102 SER A C 1
ATOM 823 O O . SER A 1 102 ? -16.096 1.636 14.440 1.00 89.69 102 SER A O 1
ATOM 825 N N . GLU A 1 103 ? -16.980 1.698 12.378 1.00 87.31 103 GLU A N 1
ATOM 826 C CA . GLU A 1 103 ? -16.533 0.363 11.970 1.00 87.31 103 GLU A CA 1
ATOM 827 C C . GLU A 1 103 ? -15.017 0.351 11.764 1.00 87.31 103 GLU A C 1
ATOM 829 O O . GLU A 1 103 ? -14.345 -0.585 12.175 1.00 87.31 103 GLU A O 1
ATOM 834 N N . VAL A 1 104 ? -14.443 1.429 11.220 1.00 88.44 104 VAL A N 1
ATOM 835 C CA . VAL A 1 104 ? -12.983 1.585 11.106 1.00 88.44 104 VAL A CA 1
ATOM 836 C C . VAL A 1 104 ? -12.308 1.556 12.479 1.00 88.44 104 VAL A C 1
ATOM 838 O O . VAL A 1 104 ? -11.258 0.935 12.630 1.00 88.44 104 VAL A O 1
ATOM 841 N N . ILE A 1 105 ? -12.896 2.202 13.490 1.00 85.94 105 ILE A N 1
ATOM 842 C CA . ILE A 1 105 ? -12.378 2.172 14.866 1.00 85.94 105 ILE A CA 1
ATOM 843 C C . ILE A 1 105 ? -12.457 0.753 15.433 1.00 85.94 105 ILE A C 1
ATOM 845 O O . ILE A 1 105 ? -11.471 0.262 15.976 1.00 85.94 105 ILE A O 1
ATOM 849 N N . GLU A 1 106 ? -13.579 0.062 15.238 1.00 86.25 106 GLU A N 1
ATOM 850 C CA . GLU A 1 106 ? -13.741 -1.327 15.669 1.00 86.25 106 GLU A CA 1
ATOM 851 C C . GLU A 1 106 ? -12.718 -2.254 14.991 1.00 86.25 106 GLU A C 1
ATOM 853 O O . GLU A 1 106 ? -12.062 -3.056 15.654 1.00 86.25 106 GLU A O 1
ATOM 858 N N . MET A 1 107 ? -12.477 -2.076 13.688 1.00 84.69 107 MET A N 1
ATOM 859 C CA . MET A 1 107 ? -11.419 -2.777 12.959 1.00 84.69 107 MET A CA 1
ATOM 860 C C . MET A 1 107 ? -10.036 -2.455 13.543 1.00 84.69 107 MET A C 1
ATOM 862 O O . MET A 1 107 ? -9.220 -3.356 13.718 1.00 84.69 107 MET A O 1
ATOM 866 N N . LEU A 1 108 ? -9.748 -1.198 13.896 1.00 84.19 108 LEU A N 1
ATOM 867 C CA . LEU A 1 108 ? -8.482 -0.795 14.524 1.00 84.19 108 LEU A CA 1
ATOM 868 C C . LEU A 1 108 ? -8.296 -1.369 15.935 1.00 84.19 108 LEU A C 1
ATOM 870 O O . LEU A 1 108 ? -7.156 -1.618 16.335 1.00 84.19 108 LEU A O 1
ATOM 874 N N . GLU A 1 109 ? -9.375 -1.658 16.650 1.00 80.81 109 GLU A N 1
ATOM 875 C CA . GLU A 1 109 ? -9.350 -2.253 17.989 1.00 80.81 109 GLU A CA 1
ATOM 876 C C . GLU A 1 109 ? -9.370 -3.797 17.967 1.00 80.81 109 GLU A C 1
ATOM 878 O O . GLU A 1 109 ? -8.862 -4.426 18.897 1.00 80.81 109 GLU A O 1
ATOM 883 N N . ALA A 1 110 ? -9.865 -4.421 16.891 1.00 78.94 110 ALA A N 1
ATOM 884 C CA . ALA A 1 110 ? -9.947 -5.879 16.720 1.00 78.94 110 ALA A CA 1
ATOM 885 C C . ALA A 1 110 ? -8.580 -6.577 16.498 1.00 78.94 110 ALA A C 1
ATOM 887 O O . ALA A 1 110 ? -7.598 -5.955 16.099 1.00 78.94 110 ALA A O 1
ATOM 888 N N . GLY A 1 111 ? -8.485 -7.893 16.721 1.00 73.12 111 GLY A N 1
ATOM 889 C CA . GLY A 1 111 ? -7.300 -8.691 16.342 1.00 73.12 111 GLY A CA 1
ATOM 890 C C . GLY A 1 111 ? -7.184 -8.874 14.820 1.00 73.12 111 GLY A C 1
ATOM 891 O O . GLY A 1 111 ? -8.195 -8.808 14.122 1.00 73.12 111 GLY A O 1
ATOM 892 N N . VAL A 1 112 ? -5.978 -9.109 14.284 1.00 65.94 112 VAL A N 1
ATOM 893 C CA . VAL A 1 112 ? -5.765 -9.205 12.820 1.00 65.94 112 VAL A CA 1
ATOM 894 C C . VAL A 1 112 ? -6.479 -10.390 12.181 1.00 65.94 112 VAL A C 1
ATOM 896 O O . VAL A 1 112 ? -6.961 -10.269 11.056 1.00 65.94 112 VAL A O 1
ATOM 899 N N . ASP A 1 113 ? -6.669 -11.477 12.924 1.00 65.25 113 ASP A N 1
ATOM 900 C CA . ASP A 1 113 ? -7.437 -12.643 12.473 1.00 65.25 113 ASP A CA 1
ATOM 901 C C . ASP A 1 113 ? -8.939 -12.356 12.265 1.00 65.25 113 ASP A C 1
ATOM 903 O O . ASP A 1 113 ? -9.647 -13.158 11.658 1.00 65.25 113 ASP A O 1
ATOM 907 N N . GLY A 1 114 ? -9.445 -11.218 12.758 1.00 66.50 114 GLY A N 1
ATOM 908 C CA . GLY A 1 114 ? -10.855 -10.832 12.655 1.00 66.50 114 GLY A CA 1
ATOM 909 C C . GLY A 1 114 ? -11.218 -10.015 11.411 1.00 66.50 114 GLY A C 1
ATOM 910 O O . GLY A 1 114 ? -12.403 -9.793 11.167 1.00 66.50 114 GLY A O 1
ATOM 911 N N . ILE A 1 115 ? -10.238 -9.549 10.627 1.00 73.19 115 ILE A N 1
ATOM 912 C CA . ILE A 1 115 ? -10.472 -8.575 9.550 1.00 73.19 115 ILE A CA 1
ATOM 913 C C . ILE A 1 115 ? -10.280 -9.241 8.189 1.00 73.19 115 ILE A C 1
ATOM 915 O O . ILE A 1 115 ? -9.173 -9.616 7.804 1.00 73.19 115 ILE A O 1
ATOM 919 N N . GLN A 1 116 ? -11.371 -9.363 7.434 1.00 78.44 116 GLN A N 1
ATOM 920 C CA . GLN A 1 116 ? -11.338 -9.922 6.084 1.00 78.44 116 GLN A CA 1
ATOM 921 C C . GLN A 1 116 ? -10.843 -8.909 5.045 1.00 78.44 116 GLN A C 1
ATOM 923 O O . GLN A 1 116 ? -11.065 -7.700 5.153 1.00 78.44 116 GLN A O 1
ATOM 928 N N . MET A 1 117 ? -10.192 -9.431 4.004 1.00 79.56 117 MET A N 1
ATOM 929 C CA . MET A 1 117 ? -9.759 -8.653 2.846 1.00 79.56 117 MET A CA 1
ATOM 930 C C . MET A 1 117 ? -10.985 -8.085 2.108 1.00 79.56 117 MET A C 1
ATOM 932 O O . MET A 1 117 ? -11.942 -8.834 1.889 1.00 79.56 117 MET A O 1
ATOM 936 N N . PRO A 1 118 ? -10.979 -6.802 1.705 1.00 80.06 118 PRO A N 1
ATOM 937 C CA . PRO A 1 118 ? -12.062 -6.248 0.906 1.00 80.06 118 PRO A CA 1
ATOM 938 C C . PRO A 1 118 ? -12.153 -6.945 -0.460 1.00 80.06 118 PRO A C 1
ATOM 940 O O . PRO A 1 118 ? -11.155 -7.488 -0.953 1.00 80.06 118 PRO A O 1
ATOM 943 N N . PRO A 1 119 ? -13.340 -6.937 -1.089 1.00 77.56 119 P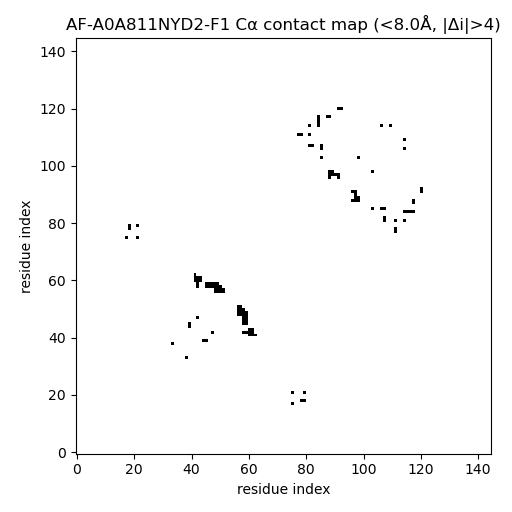RO A N 1
ATOM 944 C CA . PRO A 1 119 ? -13.542 -7.540 -2.400 1.00 77.56 119 PRO A CA 1
ATOM 945 C C . PRO A 1 119 ? -12.613 -6.921 -3.454 1.00 77.56 119 PRO A C 1
ATOM 947 O O . PRO A 1 119 ? -12.298 -5.729 -3.414 1.00 77.56 119 PRO A O 1
ATOM 950 N N . ARG A 1 120 ? -12.165 -7.744 -4.416 1.00 63.28 120 ARG A N 1
ATOM 951 C CA . ARG A 1 120 ? -11.279 -7.279 -5.491 1.00 63.28 120 ARG A CA 1
ATOM 952 C C . ARG A 1 120 ? -11.965 -6.175 -6.312 1.00 63.28 120 ARG A C 1
ATOM 954 O O . ARG A 1 120 ? -13.137 -6.326 -6.661 1.00 63.28 120 ARG A O 1
ATOM 961 N N . PRO A 1 121 ? -11.244 -5.098 -6.668 1.00 65.75 121 PRO A N 1
ATOM 962 C CA . PRO A 1 121 ? -11.754 -4.111 -7.607 1.00 65.75 121 PRO A CA 1
ATOM 963 C C . PRO A 1 121 ? -12.038 -4.754 -8.974 1.00 65.75 121 PRO A C 1
ATOM 965 O O . PRO A 1 121 ? -11.297 -5.624 -9.424 1.00 65.75 121 PRO A O 1
ATOM 968 N N . PHE A 1 122 ? -13.091 -4.285 -9.644 1.00 56.03 122 PHE A N 1
ATOM 969 C CA . PHE A 1 122 ? -13.704 -4.869 -10.851 1.00 56.03 122 PHE A CA 1
ATOM 970 C C . PHE A 1 122 ? -12.854 -4.855 -12.145 1.00 56.03 122 PHE A C 1
ATOM 972 O O . PHE A 1 122 ? -13.407 -5.048 -13.219 1.00 56.03 122 PHE A O 1
ATOM 979 N N . PHE A 1 123 ? -11.541 -4.609 -12.097 1.00 54.16 123 PHE A N 1
ATOM 980 C CA . PHE A 1 123 ? -10.709 -4.423 -13.302 1.00 54.16 123 PHE A CA 1
ATOM 981 C C . PHE A 1 123 ? -9.730 -5.574 -13.588 1.00 54.16 123 PHE A C 1
ATOM 983 O O . PHE A 1 123 ? -8.684 -5.354 -14.193 1.00 54.16 123 PHE A O 1
ATOM 990 N N . CYS A 1 124 ? -10.039 -6.800 -13.163 1.00 44.75 124 CYS A N 1
ATOM 991 C CA . CYS A 1 124 ? -9.196 -7.969 -13.434 1.00 44.75 124 CYS A CA 1
ATOM 992 C C . CYS A 1 124 ? -9.986 -9.115 -14.067 1.00 44.75 124 CYS A C 1
ATOM 994 O O . CYS A 1 124 ? -9.874 -10.241 -13.601 1.00 44.75 124 CYS A O 1
ATOM 996 N N . ASP A 1 125 ? -10.747 -8.826 -15.117 1.00 51.03 125 ASP A N 1
ATOM 997 C CA . ASP A 1 125 ? -11.293 -9.855 -15.995 1.00 51.03 125 ASP A CA 1
ATOM 998 C C . ASP A 1 125 ? -10.973 -9.461 -17.439 1.00 51.03 125 ASP A C 1
ATOM 1000 O O . ASP A 1 125 ? -11.422 -8.414 -17.892 1.00 51.03 125 ASP A O 1
ATOM 1004 N N . ASP A 1 126 ? -10.120 -10.249 -18.100 1.00 49.03 126 ASP A N 1
ATOM 1005 C CA . ASP A 1 126 ? -10.302 -10.673 -19.495 1.00 49.03 126 ASP A CA 1
ATOM 1006 C C . ASP A 1 126 ? -9.245 -11.738 -19.850 1.00 49.03 126 ASP A C 1
ATOM 1008 O O . ASP A 1 126 ? -8.081 -11.451 -20.140 1.00 49.03 126 ASP A O 1
ATOM 1012 N N . GLU A 1 127 ? -9.673 -13.002 -19.800 1.00 59.28 127 GLU A N 1
ATOM 1013 C CA . GLU A 1 127 ? -9.089 -14.091 -20.582 1.00 59.28 127 GLU A CA 1
ATOM 1014 C C . GLU A 1 127 ? -9.669 -14.041 -22.005 1.00 59.28 127 GLU A C 1
ATOM 1016 O O . GLU A 1 127 ? -10.857 -14.303 -22.150 1.00 59.28 127 GLU A O 1
ATOM 1021 N N . VAL A 1 128 ? -8.862 -13.764 -23.040 1.00 47.53 128 VAL A N 1
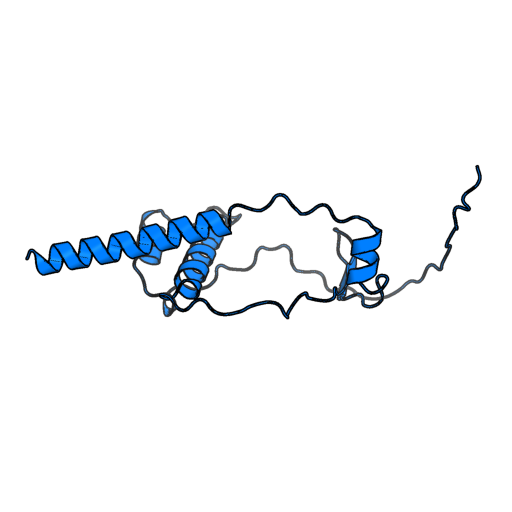ATOM 1022 C CA . VAL A 1 128 ? -9.111 -14.097 -24.469 1.00 47.53 128 VAL A CA 1
ATOM 1023 C C . VAL A 1 128 ? -7.738 -14.095 -25.172 1.00 47.53 128 VAL A C 1
ATOM 1025 O O . VAL A 1 128 ? -7.064 -13.070 -25.202 1.00 47.53 128 VAL A O 1
ATOM 1028 N N . ASP A 1 129 ? -7.119 -15.253 -25.413 1.00 40.31 129 ASP A N 1
ATOM 1029 C CA . ASP A 1 129 ? -7.179 -16.115 -26.616 1.00 40.31 129 ASP A CA 1
ATOM 1030 C C . ASP A 1 129 ? -6.537 -15.533 -27.895 1.00 40.31 129 ASP A C 1
ATOM 1032 O O . ASP A 1 129 ? -6.966 -14.512 -28.419 1.00 40.31 129 ASP A O 1
ATOM 1036 N N . GLY A 1 130 ? -5.523 -16.266 -28.381 1.00 43.84 130 GLY A N 1
ATOM 1037 C CA . GLY A 1 130 ? -5.272 -16.543 -29.798 1.00 43.84 130 GLY A CA 1
ATOM 1038 C C . GLY A 1 130 ? -4.811 -15.424 -30.736 1.00 43.84 130 GLY A C 1
ATOM 1039 O O . GLY A 1 130 ? -5.608 -14.583 -31.122 1.00 43.84 130 GLY A O 1
ATOM 1040 N N . SER A 1 131 ? -3.589 -15.599 -31.280 1.00 41.28 131 SER A N 1
ATOM 1041 C CA . SER A 1 131 ? -3.131 -15.170 -32.632 1.00 41.28 131 SER A CA 1
ATOM 1042 C C . SER A 1 131 ? -3.174 -13.654 -32.940 1.00 41.28 131 SER A C 1
ATOM 1044 O O . SER A 1 131 ? -4.203 -13.010 -32.870 1.00 41.28 131 SER A O 1
ATOM 1046 N N . ASP A 1 132 ? -2.097 -12.957 -33.301 1.00 35.00 132 ASP A N 1
ATOM 1047 C CA . ASP A 1 132 ? -1.164 -13.277 -34.375 1.00 35.00 132 ASP A CA 1
ATOM 1048 C C . ASP A 1 132 ? 0.163 -12.513 -34.239 1.00 35.00 132 ASP A C 1
ATOM 1050 O O . ASP A 1 132 ? 0.261 -11.402 -33.719 1.00 35.00 132 ASP A O 1
ATOM 1054 N N . SER A 1 133 ? 1.192 -13.154 -34.778 1.00 43.25 133 SER A N 1
ATOM 1055 C CA . SER A 1 133 ? 2.524 -12.650 -35.085 1.00 43.25 133 SER A CA 1
ATOM 1056 C C . SER A 1 133 ? 2.530 -11.372 -35.930 1.00 43.25 133 SER A C 1
ATOM 1058 O O . SER A 1 133 ? 1.941 -11.366 -37.008 1.00 43.25 133 SER A O 1
ATOM 1060 N N . VAL A 1 134 ? 3.357 -10.387 -35.560 1.00 31.84 134 VAL A N 1
ATOM 1061 C CA . VAL A 1 134 ? 4.130 -9.623 -36.554 1.00 31.84 134 VAL A CA 1
ATOM 1062 C C . VAL A 1 134 ? 5.564 -9.450 -36.058 1.00 31.84 134 VAL A C 1
ATOM 1064 O O . VAL A 1 134 ? 5.818 -9.039 -34.927 1.00 31.84 134 VAL A O 1
ATOM 1067 N N . SER A 1 135 ? 6.471 -9.862 -36.934 1.00 33.16 135 SER A N 1
ATOM 1068 C CA . SER A 1 135 ? 7.910 -9.975 -36.779 1.00 33.16 135 SER A CA 1
ATOM 1069 C C . SER A 1 135 ? 8.631 -8.634 -36.613 1.00 33.16 135 SER A C 1
ATOM 1071 O O . SER A 1 135 ? 8.207 -7.615 -37.143 1.00 33.16 135 SER A O 1
ATOM 1073 N N . SER A 1 136 ? 9.748 -8.718 -35.887 1.00 45.62 136 SER A N 1
ATOM 1074 C CA . SER A 1 136 ? 11.030 -8.020 -36.070 1.00 45.62 136 SER A CA 1
ATOM 1075 C C . SER A 1 136 ? 11.089 -6.779 -36.969 1.00 45.62 136 SER A C 1
ATOM 1077 O O . SER A 1 136 ? 10.940 -6.911 -38.175 1.00 45.62 136 SER A O 1
ATOM 1079 N N . GLU A 1 137 ? 11.597 -5.675 -36.419 1.00 41.41 137 GLU A N 1
ATOM 1080 C CA . GLU A 1 137 ? 12.787 -5.025 -36.983 1.00 41.41 137 GLU A CA 1
ATOM 1081 C C . GLU A 1 137 ? 13.520 -4.224 -35.895 1.00 41.41 137 GLU A C 1
ATOM 1083 O O . GLU A 1 137 ? 12.923 -3.513 -35.087 1.00 41.41 137 GLU A O 1
ATOM 1088 N N . PHE A 1 138 ? 14.825 -4.471 -35.815 1.00 46.16 138 PHE A N 1
ATOM 1089 C CA . PHE A 1 138 ? 15.795 -3.897 -34.894 1.00 46.16 138 PHE A CA 1
ATOM 1090 C C . PHE A 1 138 ? 16.633 -2.946 -35.739 1.00 46.16 138 PHE A C 1
ATOM 1092 O O . PHE A 1 138 ? 17.426 -3.428 -36.543 1.00 46.16 138 PHE A O 1
ATOM 1099 N N . ASP A 1 139 ? 16.469 -1.637 -35.569 1.00 37.94 139 ASP A N 1
ATOM 1100 C CA . ASP A 1 139 ? 17.381 -0.676 -36.185 1.00 37.94 139 ASP A CA 1
ATOM 1101 C C . ASP A 1 139 ? 18.372 -0.177 -35.139 1.00 37.94 139 ASP A C 1
ATOM 1103 O O . ASP A 1 139 ? 18.049 0.561 -34.204 1.00 37.94 139 ASP A O 1
ATOM 1107 N N . ALA A 1 140 ? 19.604 -0.654 -35.307 1.00 45.16 140 ALA A N 1
ATOM 1108 C CA . ALA A 1 140 ? 20.789 -0.118 -34.676 1.00 45.16 140 ALA A CA 1
ATOM 1109 C C . ALA A 1 140 ? 20.955 1.347 -35.096 1.00 45.16 140 ALA A C 1
ATOM 1111 O O . ALA A 1 140 ? 21.046 1.642 -36.286 1.00 45.16 140 ALA A O 1
ATOM 1112 N N . ILE A 1 141 ? 21.036 2.260 -34.129 1.00 43.97 141 ILE A N 1
ATOM 1113 C CA . ILE A 1 141 ? 21.597 3.582 -34.394 1.00 43.97 141 ILE A CA 1
ATOM 1114 C C . ILE A 1 141 ? 23.079 3.502 -34.045 1.00 43.97 141 ILE A C 1
ATOM 1116 O O . ILE A 1 141 ? 23.467 3.398 -32.883 1.00 43.97 141 ILE A O 1
ATOM 1120 N N . GLU A 1 142 ? 23.857 3.469 -35.119 1.00 46.28 142 GLU A N 1
ATOM 1121 C CA . GLU A 1 142 ? 25.300 3.630 -35.200 1.00 46.28 142 GLU A CA 1
ATOM 1122 C C . GLU A 1 142 ? 25.690 5.006 -34.629 1.00 46.28 142 GLU A C 1
ATOM 1124 O O . GLU A 1 142 ? 25.135 6.036 -35.021 1.00 46.28 142 GLU A O 1
ATOM 1129 N N . GLU A 1 143 ? 26.625 5.020 -33.678 1.00 46.25 143 GLU A N 1
ATOM 1130 C CA . GLU A 1 143 ? 27.334 6.232 -33.265 1.00 46.25 143 GLU A CA 1
ATOM 1131 C C . GLU A 1 143 ? 28.149 6.753 -34.456 1.00 46.25 143 GLU A C 1
ATOM 1133 O O . GLU A 1 143 ? 28.922 5.992 -35.035 1.00 46.25 143 GLU A O 1
ATOM 1138 N N . ASN A 1 144 ? 28.022 8.037 -34.800 1.00 37.38 144 ASN A N 1
ATOM 1139 C CA . ASN A 1 144 ? 29.048 8.738 -35.570 1.00 37.38 144 ASN A CA 1
ATOM 1140 C C . ASN A 1 144 ? 29.144 10.220 -35.161 1.00 37.38 144 ASN A C 1
ATOM 1142 O O . ASN A 1 144 ? 28.160 10.955 -35.247 1.00 37.38 144 ASN A O 1
ATOM 1146 N N . GLU A 1 145 ? 30.380 10.550 -34.754 1.00 37.84 145 GLU A N 1
ATOM 1147 C CA . GLU A 1 145 ? 31.092 11.832 -34.536 1.00 37.84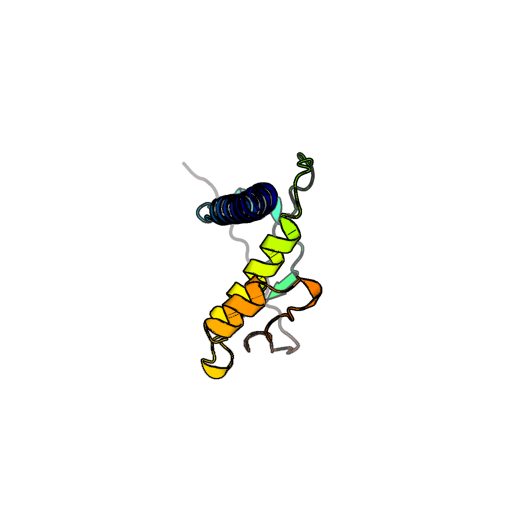 145 GLU A CA 1
ATOM 1148 C C . GLU A 1 145 ? 30.590 12.867 -33.514 1.00 37.84 145 GLU A C 1
ATOM 1150 O O . GLU A 1 145 ? 29.597 13.587 -33.758 1.00 37.84 145 GLU A O 1
#

Mean predicted aligned error: 16.25 Å

pLDDT: mean 72.58, std 17.53, range [31.84, 95.0]

Solvent-accessible surface area (backbone atoms only — not comparable to full-atom values): 9667 Å² total; per-residue (Å²): 106,68,66,57,52,49,47,53,51,50,54,52,48,54,52,52,52,51,52,52,51,48,53,60,66,64,51,67,73,71,81,79,82,72,54,70,69,53,54,33,61,37,20,63,67,64,67,48,72,76,49,73,58,100,92,46,76,42,59,51,63,67,76,90,83,83,80,83,89,89,81,93,71,79,71,52,71,58,56,50,53,44,52,50,41,54,49,54,28,64,65,43,90,52,75,87,66,32,68,53,73,69,52,51,50,50,59,72,72,48,61,71,93,74,63,77,77,62,80,80,74,93,85,82,81,82,92,80,82,82,89,82,91,82,81,87,86,85,82,83,82,78,88,80,135

Radius of gyration: 23.45 Å; Cα contacts (8 Å, |Δi|>4): 65; chains: 1; bounding box: 53×28×76 Å